Protein AF-A0A8R7Q435-F1 (afdb_monomer_lite)

Organism: Triticum urartu (NCBI:txid4572)

pLDDT: mean 70.73, std 25.42, range [28.52, 98.31]

Structure (mmCIF, N/CA/C/O backbone):
data_AF-A0A8R7Q435-F1
#
_entry.id   AF-A0A8R7Q435-F1
#
loop_
_atom_site.group_PDB
_atom_site.id
_atom_site.type_symbol
_atom_site.label_atom_id
_atom_site.label_alt_id
_atom_site.label_comp_id
_atom_site.label_asym_id
_atom_site.label_entity_id
_atom_site.label_seq_id
_atom_site.pdbx_PDB_ins_code
_atom_site.Cartn_x
_atom_site.Cartn_y
_atom_site.Cartn_z
_atom_site.occupancy
_atom_site.B_iso_or_equiv
_atom_site.auth_seq_id
_atom_site.auth_comp_id
_atom_site.auth_asym_id
_atom_site.auth_atom_id
_atom_site.pdbx_PDB_model_num
ATOM 1 N N . MET A 1 1 ? -58.807 -1.060 12.746 1.00 56.66 1 MET A N 1
ATOM 2 C CA . MET A 1 1 ? -58.253 -1.557 14.024 1.00 56.66 1 MET A CA 1
ATOM 3 C C . MET A 1 1 ? -57.348 -0.484 14.617 1.00 56.66 1 MET A C 1
ATOM 5 O O . MET A 1 1 ? -56.641 0.150 13.841 1.00 56.66 1 MET A O 1
ATOM 9 N N . PRO A 1 2 ? -57.431 -0.187 15.926 1.00 49.34 2 PRO A N 1
ATOM 10 C CA . PRO A 1 2 ? -56.731 0.949 16.521 1.00 49.34 2 PRO A CA 1
ATOM 11 C C . PRO A 1 2 ? -55.250 0.633 16.796 1.00 49.34 2 PRO A C 1
ATOM 13 O O . PRO A 1 2 ? -54.915 -0.413 17.334 1.00 49.34 2 PRO A O 1
ATOM 16 N N . MET A 1 3 ? -54.383 1.591 16.462 1.00 48.12 3 MET A N 1
ATOM 17 C CA . MET A 1 3 ? -52.907 1.570 16.412 1.00 48.12 3 MET A CA 1
ATOM 18 C C . MET A 1 3 ? -52.179 1.371 17.767 1.00 48.12 3 MET A C 1
ATOM 20 O O . MET A 1 3 ? -50.999 1.679 17.891 1.00 48.12 3 MET A O 1
ATOM 24 N N . LYS A 1 4 ? -52.880 0.901 18.806 1.00 51.97 4 LYS A N 1
ATOM 25 C CA . LYS A 1 4 ? -52.442 0.939 20.214 1.00 51.97 4 LYS A CA 1
ATOM 26 C C . LYS A 1 4 ? -51.902 -0.384 20.771 1.00 51.97 4 LYS A C 1
ATOM 28 O O . LYS A 1 4 ? -51.477 -0.417 21.918 1.00 51.97 4 LYS A O 1
ATOM 33 N N . GLU A 1 5 ? -51.863 -1.449 19.971 1.00 52.84 5 GLU A N 1
ATOM 34 C CA . GLU A 1 5 ? -51.425 -2.782 20.429 1.00 52.84 5 GLU A CA 1
ATOM 35 C C . GLU A 1 5 ? -50.012 -3.195 19.984 1.00 52.84 5 GLU A C 1
ATOM 37 O O . GLU A 1 5 ? -49.524 -4.239 20.402 1.00 52.84 5 GLU A O 1
ATOM 42 N N . LEU A 1 6 ? -49.289 -2.370 19.217 1.00 53.94 6 LEU A N 1
ATOM 43 C CA . LEU A 1 6 ? -47.947 -2.739 18.733 1.00 53.94 6 LEU A CA 1
ATOM 44 C C . LEU A 1 6 ? -46.795 -2.463 19.725 1.00 53.94 6 LEU A C 1
ATOM 46 O O . LEU A 1 6 ? -45.647 -2.777 19.431 1.00 53.94 6 LEU A O 1
ATOM 50 N N . ILE A 1 7 ? -47.074 -1.887 20.902 1.00 55.16 7 ILE A N 1
ATOM 51 C CA . ILE A 1 7 ? -46.046 -1.456 21.879 1.00 55.16 7 ILE A CA 1
ATOM 52 C C . ILE A 1 7 ? -45.792 -2.526 22.972 1.00 55.16 7 ILE A C 1
ATOM 54 O O . ILE A 1 7 ? -44.951 -2.356 23.852 1.00 55.16 7 ILE A O 1
ATOM 58 N N . ALA A 1 8 ? -46.470 -3.677 22.914 1.00 54.88 8 ALA A N 1
ATOM 59 C CA . ALA A 1 8 ? -46.488 -4.661 24.002 1.00 54.88 8 ALA A CA 1
ATOM 60 C C . ALA A 1 8 ? -45.465 -5.817 23.906 1.00 54.88 8 ALA A C 1
ATOM 62 O O . ALA A 1 8 ? -45.558 -6.754 24.694 1.00 54.88 8 ALA A O 1
ATOM 63 N N . VAL A 1 9 ? -44.483 -5.796 22.990 1.00 52.38 9 VAL A N 1
ATOM 64 C CA . VAL A 1 9 ? -43.533 -6.925 22.837 1.00 52.38 9 VAL A CA 1
ATOM 65 C C . VAL A 1 9 ? -42.095 -6.463 22.566 1.00 52.38 9 VAL A C 1
ATOM 67 O O . VAL A 1 9 ? -41.560 -6.690 21.491 1.00 52.38 9 VAL A O 1
ATOM 70 N N . ALA A 1 10 ? -41.448 -5.814 23.541 1.00 53.41 10 ALA A N 1
ATOM 71 C CA . ALA A 1 10 ? -39.976 -5.738 23.619 1.00 53.41 10 ALA A CA 1
ATOM 72 C C . ALA A 1 10 ? -39.500 -5.211 24.988 1.00 53.41 10 ALA A C 1
ATOM 74 O O . ALA A 1 10 ? -38.776 -4.223 25.081 1.00 53.41 10 ALA A O 1
ATOM 75 N N . GLN A 1 11 ? -39.911 -5.855 26.083 1.00 56.75 11 GLN A N 1
ATOM 76 C CA . GLN A 1 11 ? -39.357 -5.592 27.416 1.00 56.75 11 GLN A CA 1
ATOM 77 C C . GLN A 1 11 ? -38.941 -6.904 28.080 1.00 56.75 11 GLN A C 1
ATOM 79 O O . GLN A 1 11 ? -39.655 -7.429 28.923 1.00 56.75 11 GLN A O 1
ATOM 84 N N . ALA A 1 12 ? -37.785 -7.449 27.698 1.00 52.66 12 ALA A N 1
ATOM 85 C CA . ALA A 1 12 ? -37.094 -8.470 28.486 1.00 52.66 12 ALA A CA 1
ATOM 86 C C . ALA A 1 12 ? -35.654 -8.652 27.992 1.00 52.66 12 ALA A C 1
ATOM 88 O O . ALA A 1 12 ? -35.395 -9.473 27.118 1.00 52.66 12 ALA A O 1
ATOM 89 N N . ARG A 1 13 ? -34.724 -7.872 28.556 1.00 53.25 13 ARG A N 1
ATOM 90 C CA . ARG A 1 13 ? -33.355 -8.289 28.933 1.00 53.25 13 ARG A CA 1
ATOM 91 C C . ARG A 1 13 ? -32.604 -7.094 29.524 1.00 53.25 13 ARG A C 1
ATOM 93 O O . ARG A 1 13 ? -31.651 -6.568 28.963 1.00 53.25 13 ARG A O 1
ATOM 100 N N . ARG A 1 14 ? -33.056 -6.667 30.706 1.00 50.22 14 ARG A N 1
ATOM 101 C CA . ARG A 1 14 ? -32.177 -6.002 31.669 1.00 50.22 14 ARG A CA 1
ATOM 102 C C . ARG A 1 14 ? -31.380 -7.096 32.371 1.00 50.22 14 ARG A C 1
ATOM 104 O O . ARG A 1 14 ? -31.927 -7.778 33.229 1.00 50.22 14 ARG A O 1
ATOM 111 N N . PHE A 1 15 ? -30.113 -7.255 32.006 1.00 48.03 15 PHE A N 1
ATOM 112 C CA . PHE A 1 15 ? -29.129 -7.852 32.901 1.00 48.03 15 PHE A CA 1
ATOM 113 C C . PHE A 1 15 ? -28.234 -6.738 33.432 1.00 48.03 15 PHE A C 1
ATOM 115 O O . PHE A 1 15 ? -27.615 -5.983 32.685 1.00 48.03 15 PHE A O 1
ATOM 122 N N . SER A 1 16 ? -28.261 -6.612 34.751 1.00 39.09 16 SER A N 1
ATOM 123 C CA . SER A 1 16 ? -27.481 -5.683 35.550 1.00 39.09 16 SER A CA 1
ATOM 124 C C . SER A 1 16 ? -26.009 -6.111 35.649 1.00 39.09 16 SER A C 1
ATOM 126 O O . SER A 1 16 ? -25.725 -7.282 35.864 1.00 39.09 16 SER A O 1
ATOM 128 N N . ARG A 1 17 ? -25.126 -5.107 35.524 1.00 44.88 17 ARG A N 1
ATOM 129 C CA . ARG A 1 17 ? -23.803 -4.852 36.155 1.00 44.88 17 ARG A CA 1
ATOM 130 C C . ARG A 1 17 ? -22.924 -6.020 36.649 1.00 44.88 17 ARG A C 1
ATOM 132 O O . ARG A 1 17 ? -23.300 -6.718 37.580 1.00 44.88 17 ARG A O 1
ATOM 139 N N . SER A 1 18 ? -21.651 -5.988 36.223 1.00 41.84 18 SER A N 1
ATOM 140 C CA . SER A 1 18 ? -20.442 -5.980 37.090 1.00 41.84 18 SER A CA 1
ATOM 141 C C . SER A 1 18 ? -19.219 -5.570 36.236 1.00 41.84 18 SER A C 1
ATOM 143 O O . SER A 1 18 ? -18.939 -6.226 35.241 1.00 41.84 18 SER A O 1
ATOM 145 N N . THR A 1 19 ? -18.708 -4.331 36.288 1.00 49.44 19 THR A N 1
ATOM 146 C CA . THR A 1 19 ? -17.571 -3.803 37.087 1.00 49.44 19 THR A CA 1
ATOM 147 C C . THR A 1 19 ? -16.331 -4.699 37.201 1.00 49.44 19 THR A C 1
ATOM 149 O O . THR A 1 19 ? -16.287 -5.592 38.039 1.00 49.44 19 THR A O 1
ATOM 152 N N . SER A 1 20 ? -15.275 -4.355 36.459 1.00 44.72 20 SER A N 1
ATOM 153 C CA . SER A 1 20 ? -13.894 -4.440 36.946 1.00 44.72 20 SER A CA 1
ATOM 154 C C . SER A 1 20 ? -13.048 -3.408 36.199 1.00 44.72 20 SER A C 1
ATOM 156 O O . SER A 1 20 ? -12.813 -3.523 34.999 1.00 44.72 20 SER A O 1
ATOM 158 N N . PHE A 1 21 ? -12.689 -2.343 36.910 1.00 42.69 21 PHE A N 1
ATOM 159 C CA . PHE A 1 21 ? -11.716 -1.340 36.498 1.00 42.69 21 PHE A CA 1
ATOM 160 C C . PHE A 1 21 ? -10.428 -1.704 37.241 1.00 42.69 21 PHE A C 1
ATOM 162 O O . PHE A 1 21 ? -10.459 -1.843 38.463 1.00 42.69 21 PHE A O 1
ATOM 169 N N . SER A 1 22 ? -9.330 -1.942 36.525 1.00 46.44 22 SER A N 1
ATOM 170 C CA . SER A 1 22 ? -8.036 -2.197 37.161 1.00 46.44 22 SER A CA 1
ATOM 171 C C . SER A 1 22 ? -7.324 -0.869 37.375 1.00 46.44 22 SER A C 1
ATOM 173 O O . SER A 1 22 ? -6.712 -0.327 36.456 1.00 46.44 22 SER A O 1
ATOM 175 N N . ASP A 1 23 ? -7.404 -0.375 38.604 1.00 39.44 23 ASP A N 1
ATOM 176 C CA . ASP A 1 23 ? -6.602 0.723 39.125 1.00 39.44 23 ASP A CA 1
ATOM 177 C C . ASP A 1 23 ? -5.172 0.244 39.422 1.00 39.44 23 ASP A C 1
ATOM 179 O O . ASP A 1 23 ? -4.927 -0.460 40.402 1.00 39.44 23 ASP A O 1
ATOM 183 N N . TYR A 1 24 ? -4.196 0.655 38.613 1.00 51.19 24 TYR A N 1
ATOM 184 C CA . TYR A 1 24 ? -2.783 0.612 39.004 1.00 51.19 24 TYR A CA 1
ATOM 185 C C . TYR A 1 24 ? -2.403 1.966 39.614 1.00 51.19 24 TYR A C 1
ATOM 187 O O . TYR A 1 24 ? -1.929 2.876 38.934 1.00 51.19 24 TYR A O 1
ATOM 195 N N . PHE A 1 25 ? -2.612 2.095 40.926 1.00 40.34 25 PHE A N 1
ATOM 196 C CA . PHE A 1 25 ? -2.001 3.143 41.739 1.00 40.34 25 PHE A CA 1
ATOM 197 C C . PHE A 1 25 ? -0.598 2.701 42.168 1.00 40.34 25 PHE A C 1
ATOM 199 O O . PHE A 1 25 ? -0.430 2.044 43.192 1.00 40.34 25 PHE A O 1
ATOM 206 N N . LEU A 1 26 ? 0.427 3.116 41.424 1.00 52.59 26 LEU A N 1
ATOM 207 C CA . LEU A 1 26 ? 1.778 3.241 41.971 1.00 52.59 26 LEU A CA 1
ATOM 208 C C . LEU A 1 26 ? 1.989 4.699 42.381 1.00 52.59 26 LEU A C 1
ATOM 210 O O . LEU A 1 26 ? 2.417 5.562 41.621 1.00 52.59 26 LEU A O 1
ATOM 214 N N . ASN A 1 27 ? 1.602 4.949 43.628 1.00 36.19 27 ASN A N 1
ATOM 215 C CA . ASN A 1 27 ? 1.983 6.105 44.416 1.00 36.19 27 ASN A CA 1
ATOM 216 C C . ASN A 1 27 ? 3.503 6.076 44.643 1.00 36.19 27 ASN A C 1
ATOM 218 O O . ASN A 1 27 ? 4.017 5.192 45.323 1.00 36.19 27 ASN A O 1
ATOM 222 N N . GLY A 1 28 ? 4.201 7.068 44.100 1.00 41.62 28 GLY A N 1
ATOM 223 C CA . GLY A 1 28 ? 5.614 7.330 44.347 1.00 41.62 28 GLY A CA 1
ATOM 224 C C . GLY A 1 28 ? 5.883 8.824 44.222 1.00 41.62 28 GLY A C 1
ATOM 225 O O . GLY A 1 28 ? 6.437 9.284 43.232 1.00 41.62 28 GLY A O 1
ATOM 226 N N . LYS A 1 29 ? 5.418 9.596 45.209 1.00 44.91 29 LYS A N 1
ATOM 227 C CA . LYS A 1 29 ? 5.754 11.014 45.385 1.00 44.91 29 LYS A CA 1
ATOM 228 C C . LYS A 1 29 ? 7.267 11.159 45.541 1.00 44.91 29 LYS A C 1
ATOM 230 O O . LYS A 1 29 ? 7.770 10.684 46.544 1.00 44.91 29 LYS A O 1
ATOM 235 N N . TYR A 1 30 ? 7.937 11.909 44.671 1.00 39.88 30 TYR A N 1
ATOM 236 C CA . TYR A 1 30 ? 8.976 12.850 45.100 1.00 39.88 30 TYR A CA 1
ATOM 237 C C . TYR A 1 30 ? 8.933 14.099 44.214 1.00 39.88 30 TYR A C 1
ATOM 239 O O . TYR A 1 30 ? 8.745 14.045 43.002 1.00 39.88 30 TYR A O 1
ATOM 247 N N . ILE A 1 31 ? 8.984 15.229 44.906 1.00 38.97 31 ILE A N 1
ATOM 248 C CA . ILE A 1 31 ? 8.719 16.597 44.470 1.00 38.97 31 ILE A CA 1
ATOM 249 C C . ILE A 1 31 ? 10.031 17.257 44.000 1.00 38.97 31 ILE A C 1
ATOM 251 O O . ILE A 1 31 ? 11.104 16.888 44.467 1.00 38.97 31 ILE A O 1
ATOM 255 N N . SER A 1 32 ? 9.880 18.274 43.138 1.00 34.09 32 SER A N 1
ATOM 256 C CA . SER A 1 32 ? 10.756 19.447 42.913 1.00 34.09 32 SER A CA 1
ATOM 257 C C . SER A 1 32 ? 11.598 19.511 41.629 1.00 34.09 32 SER A C 1
ATOM 259 O O . SER A 1 32 ? 12.678 18.945 41.519 1.00 34.09 32 SER A O 1
ATOM 261 N N . LYS A 1 33 ? 11.133 20.372 40.709 1.00 38.03 33 LYS A N 1
ATOM 262 C CA . LYS A 1 33 ? 11.952 21.334 39.931 1.00 38.03 33 LYS A CA 1
ATOM 263 C C . LYS A 1 33 ? 12.608 22.334 40.918 1.00 38.03 33 LYS A C 1
ATOM 265 O O . LYS A 1 33 ? 11.966 22.585 41.939 1.00 38.03 33 LYS A O 1
ATOM 270 N N . PRO A 1 34 ? 13.791 22.946 40.658 1.00 41.75 34 PRO A N 1
ATOM 271 C CA . PRO A 1 34 ? 13.943 23.917 39.561 1.00 41.75 34 PRO A CA 1
ATOM 272 C C . PRO A 1 34 ? 15.335 24.041 38.891 1.00 41.75 34 PRO A C 1
ATOM 274 O O . PRO A 1 34 ? 16.355 23.584 39.389 1.00 41.75 34 PRO A O 1
ATOM 277 N N . LEU A 1 35 ? 15.300 24.691 37.718 1.00 41.81 35 LEU A N 1
ATOM 278 C CA . LEU A 1 35 ? 16.254 25.658 37.146 1.00 41.81 35 LEU A CA 1
ATOM 279 C C . LEU A 1 35 ? 17.516 25.970 37.985 1.00 41.81 35 LEU A C 1
ATOM 281 O O . LEU A 1 35 ? 17.370 26.395 39.124 1.00 41.81 35 LEU A O 1
ATOM 285 N N . VAL A 1 36 ? 18.711 25.897 37.377 1.00 30.16 36 VAL A N 1
ATOM 286 C CA . VAL A 1 36 ? 19.760 26.946 37.381 1.00 30.16 36 VAL A CA 1
ATOM 287 C C . VAL A 1 36 ? 21.007 26.474 36.610 1.00 30.16 36 VAL A C 1
ATOM 289 O O . VAL A 1 36 ? 21.331 25.297 36.505 1.00 30.16 36 VAL A O 1
ATOM 292 N N . SER A 1 37 ? 21.620 27.476 36.003 1.00 35.88 37 SER A N 1
ATOM 293 C CA . SER A 1 37 ? 22.695 27.597 35.028 1.00 35.88 37 SER A CA 1
ATOM 294 C C . SER A 1 37 ? 24.141 27.444 35.544 1.00 35.88 37 SER A C 1
ATOM 296 O O . SER A 1 37 ? 24.435 27.863 36.659 1.00 35.88 37 SER A O 1
ATOM 298 N N . THR A 1 38 ? 25.043 27.073 34.606 1.00 35.88 38 THR A N 1
ATOM 299 C CA . THR A 1 38 ? 26.504 27.403 34.481 1.00 35.88 38 THR A CA 1
ATOM 300 C C . THR A 1 38 ? 27.491 26.829 35.531 1.00 35.88 38 THR A C 1
ATOM 302 O O . THR A 1 38 ? 27.021 26.475 36.605 1.00 35.88 38 THR A O 1
ATOM 305 N N . PRO A 1 39 ? 28.839 26.746 35.303 1.00 41.69 39 PRO A N 1
ATOM 306 C CA . PRO A 1 39 ? 29.666 27.321 34.219 1.00 41.69 39 PRO A CA 1
ATOM 307 C C . PRO A 1 39 ? 30.787 26.437 33.583 1.00 41.69 39 PRO A C 1
ATOM 309 O O . PRO A 1 39 ? 31.219 25.413 34.099 1.00 41.69 39 PRO A O 1
ATOM 312 N N . LEU A 1 40 ? 31.267 26.956 32.445 1.00 36.16 40 LEU A N 1
ATOM 313 C CA . LEU A 1 40 ? 32.611 26.968 31.831 1.00 36.16 40 LEU A CA 1
ATOM 314 C C . LEU A 1 40 ? 33.852 26.605 32.694 1.00 36.16 40 LEU A C 1
ATOM 316 O O . LEU A 1 40 ? 34.037 27.178 33.764 1.00 36.16 40 LEU A O 1
ATOM 320 N N . LYS A 1 41 ? 34.767 25.799 32.115 1.00 39.81 41 LYS A N 1
ATOM 321 C CA . LYS A 1 41 ? 36.252 25.958 32.092 1.00 39.81 41 LYS A CA 1
ATOM 322 C C . LYS A 1 41 ? 36.856 24.945 31.095 1.00 39.81 41 LYS A C 1
ATOM 324 O O . LYS A 1 41 ? 36.638 23.752 31.245 1.00 39.81 41 LYS A O 1
ATOM 329 N N . GLU A 1 42 ? 37.346 25.354 29.922 1.00 28.52 42 GLU A N 1
ATOM 330 C CA . GLU A 1 42 ? 38.695 25.885 29.613 1.00 28.52 42 GLU A CA 1
ATOM 331 C C . GLU A 1 42 ? 39.860 24.920 29.898 1.00 28.52 42 GLU A C 1
ATOM 333 O O . GLU A 1 42 ? 40.130 24.606 31.054 1.00 28.52 42 GLU A O 1
ATOM 338 N N . GLY A 1 43 ? 40.621 24.573 28.846 1.00 30.95 43 GLY A N 1
ATOM 339 C CA . GLY A 1 43 ? 42.059 24.311 28.979 1.00 30.95 43 GLY A CA 1
ATOM 340 C C . GLY A 1 43 ? 42.678 23.202 28.119 1.00 30.95 43 GLY A C 1
ATOM 341 O O . GLY A 1 43 ? 42.735 22.062 28.551 1.00 30.95 43 GLY A O 1
ATOM 342 N N . GLN A 1 44 ? 43.293 23.617 27.003 1.00 33.03 44 GLN A N 1
ATOM 343 C CA . GLN A 1 44 ? 44.571 23.126 26.438 1.00 33.03 44 GLN A CA 1
ATOM 344 C C . GLN A 1 44 ? 44.662 21.861 25.558 1.00 33.03 44 GLN A C 1
ATOM 346 O O . GLN A 1 44 ? 44.405 20.743 25.980 1.00 33.03 44 GLN A O 1
ATOM 351 N N . GLY A 1 45 ? 45.271 22.079 24.379 1.00 33.47 45 GLY A N 1
ATOM 352 C CA . GLY A 1 45 ? 46.094 21.100 23.654 1.00 33.47 45 GLY A CA 1
ATOM 353 C C . GLY A 1 45 ? 45.590 20.791 22.241 1.00 33.47 45 GLY A C 1
ATOM 354 O O . GLY A 1 45 ? 44.858 19.838 22.059 1.00 33.47 45 GLY A O 1
ATOM 355 N N . GLN A 1 46 ? 45.828 21.664 21.258 1.00 38.69 46 GLN A N 1
ATOM 356 C CA . GLN A 1 46 ? 46.914 21.523 20.265 1.00 38.69 46 GLN A CA 1
ATOM 357 C C . GLN A 1 46 ? 46.587 20.592 19.068 1.00 38.69 46 GLN A C 1
ATOM 359 O O . GLN A 1 46 ? 46.409 19.393 19.223 1.00 38.69 46 GLN A O 1
ATOM 364 N N . LEU A 1 47 ? 46.658 21.212 17.877 1.00 34.94 47 LEU A N 1
ATOM 365 C CA . LEU A 1 47 ? 47.094 20.671 16.575 1.00 34.94 47 LEU A CA 1
ATOM 366 C C . LEU A 1 47 ? 46.093 19.863 15.715 1.00 34.94 47 LEU A C 1
ATOM 368 O O . LEU A 1 47 ? 45.958 18.652 15.823 1.00 34.94 47 LEU A O 1
ATOM 372 N N . SER A 1 48 ? 45.508 20.555 14.727 1.00 41.53 48 SER A N 1
ATOM 373 C CA . SER A 1 48 ? 45.236 20.026 13.368 1.00 41.53 48 SER A CA 1
ATOM 374 C C . SER A 1 48 ? 46.546 19.509 12.717 1.00 41.53 48 SER A C 1
ATOM 376 O O . SER A 1 48 ? 47.599 19.959 13.178 1.00 41.53 48 SER A O 1
ATOM 378 N N . PRO A 1 49 ? 46.567 18.704 11.616 1.00 51.06 49 PRO A N 1
ATOM 379 C CA . PRO A 1 49 ? 45.557 18.647 10.538 1.00 51.06 49 PRO A CA 1
ATOM 380 C C . PRO A 1 49 ? 45.355 17.273 9.838 1.00 51.06 49 PRO A C 1
ATOM 382 O O . PRO A 1 49 ? 46.120 16.338 10.029 1.00 51.06 49 PRO A O 1
ATOM 385 N N . SER A 1 50 ? 44.362 17.168 8.944 1.00 38.28 50 SER A N 1
ATOM 386 C CA . SER A 1 50 ? 44.586 16.856 7.513 1.00 38.28 50 SER A CA 1
ATOM 387 C C . SER A 1 50 ? 43.252 16.604 6.797 1.00 38.28 50 SER A C 1
ATOM 389 O O . SER A 1 50 ? 42.624 15.560 6.958 1.00 38.28 50 SER A O 1
ATOM 391 N N . ASN A 1 51 ? 42.832 17.575 5.985 1.00 47.56 51 ASN A N 1
ATOM 392 C CA . ASN A 1 51 ? 41.832 17.375 4.942 1.00 47.56 51 ASN A CA 1
ATOM 393 C C . ASN A 1 51 ? 42.578 16.886 3.697 1.00 47.56 51 ASN A C 1
ATOM 395 O O . ASN A 1 51 ? 43.253 17.688 3.050 1.00 47.56 51 ASN A O 1
ATOM 399 N N . GLN A 1 52 ? 42.461 15.605 3.348 1.00 45.19 52 GLN A N 1
ATOM 400 C CA . GLN A 1 52 ? 42.926 15.121 2.050 1.00 45.19 52 GLN A CA 1
ATOM 401 C C . GLN A 1 52 ? 41.756 15.159 1.065 1.00 45.19 52 GLN A C 1
ATOM 403 O O . GLN A 1 52 ? 40.857 14.323 1.077 1.00 45.19 52 GLN A O 1
ATOM 408 N N . ILE A 1 53 ? 41.747 16.219 0.259 1.00 48.44 53 ILE A N 1
ATOM 409 C CA . ILE A 1 53 ? 40.941 16.333 -0.952 1.00 48.44 53 ILE A CA 1
ATOM 410 C C . ILE A 1 53 ? 41.720 15.591 -2.037 1.00 48.44 53 ILE A C 1
ATOM 412 O O . ILE A 1 53 ? 42.680 16.135 -2.584 1.00 48.44 53 ILE A O 1
ATOM 416 N N . ASP A 1 54 ? 41.318 14.364 -2.356 1.00 42.44 54 ASP A N 1
ATOM 417 C CA . ASP A 1 54 ? 41.860 13.659 -3.516 1.00 42.44 54 ASP A CA 1
ATOM 418 C C . ASP A 1 54 ? 41.214 14.204 -4.793 1.00 42.44 54 ASP A C 1
ATOM 420 O O . ASP A 1 54 ? 40.133 13.814 -5.234 1.00 42.44 54 ASP A O 1
ATOM 424 N N . ARG A 1 55 ? 41.911 15.176 -5.383 1.00 44.69 55 ARG A N 1
ATOM 425 C CA . ARG A 1 55 ? 41.680 15.676 -6.734 1.00 44.69 55 ARG A CA 1
ATOM 426 C C . ARG A 1 55 ? 42.393 14.753 -7.721 1.00 44.69 55 ARG A C 1
ATOM 428 O O . ARG A 1 55 ? 43.535 15.005 -8.092 1.00 44.69 55 ARG A O 1
ATOM 435 N N . SER A 1 56 ? 41.718 13.709 -8.188 1.00 45.38 56 SER A N 1
ATOM 436 C CA . SER A 1 56 ? 42.205 12.912 -9.319 1.00 45.38 56 SER A CA 1
ATOM 437 C C . SER A 1 56 ? 41.735 13.530 -10.637 1.00 45.38 56 SER A C 1
ATOM 439 O O . SER A 1 56 ? 40.669 13.213 -11.154 1.00 45.38 56 SER A O 1
ATOM 441 N N . THR A 1 57 ? 42.540 14.432 -11.196 1.00 44.16 57 THR A N 1
ATOM 442 C CA . THR A 1 57 ? 42.506 14.741 -12.630 1.00 44.16 57 THR A CA 1
ATOM 443 C C . THR A 1 57 ? 43.256 13.638 -13.372 1.00 44.16 57 THR A C 1
ATOM 445 O O . THR A 1 57 ? 44.477 13.558 -13.266 1.00 44.16 57 THR A O 1
ATOM 448 N N . SER A 1 58 ? 42.543 12.795 -14.120 1.00 46.78 58 SER A N 1
ATOM 449 C CA . SER A 1 58 ? 43.142 11.919 -15.131 1.00 46.78 58 SER A CA 1
ATOM 450 C C . SER A 1 58 ? 42.472 12.198 -16.470 1.00 46.78 58 SER A C 1
ATOM 452 O O . SER A 1 58 ? 41.335 11.812 -16.728 1.00 46.78 58 SER A O 1
ATOM 454 N N . THR A 1 59 ? 43.194 12.963 -17.277 1.00 47.97 59 THR A N 1
ATOM 455 C CA . THR A 1 59 ? 42.939 13.252 -18.682 1.00 47.97 59 THR A CA 1
ATOM 456 C C . THR A 1 59 ? 43.325 12.017 -19.485 1.00 47.97 59 THR A C 1
ATOM 458 O O . THR A 1 59 ? 44.511 11.739 -19.604 1.00 47.97 59 THR A O 1
ATOM 461 N N . ASN A 1 60 ? 42.354 11.294 -20.039 1.00 57.00 60 ASN A N 1
ATOM 462 C CA . ASN A 1 60 ? 42.602 10.305 -21.086 1.00 57.00 60 ASN A CA 1
ATOM 463 C C . ASN A 1 60 ? 41.559 10.516 -22.189 1.00 57.00 60 ASN A C 1
ATOM 465 O O . ASN A 1 60 ? 40.444 10.001 -22.113 1.00 57.00 60 ASN A O 1
ATOM 469 N N . ASP A 1 61 ? 41.935 11.300 -23.199 1.00 49.81 61 ASP A N 1
ATOM 470 C CA . ASP A 1 61 ? 41.301 11.267 -24.514 1.00 49.81 61 ASP A CA 1
ATOM 471 C C . ASP A 1 61 ? 41.575 9.892 -25.135 1.00 49.81 61 ASP A C 1
ATOM 473 O O . ASP A 1 61 ? 42.721 9.538 -25.412 1.00 49.81 61 ASP A O 1
ATOM 477 N N . SER A 1 62 ? 40.527 9.102 -25.352 1.00 50.06 62 SER A N 1
ATOM 478 C CA . SER A 1 62 ? 40.598 7.919 -26.207 1.00 50.06 62 SER A CA 1
ATOM 479 C C . SER A 1 62 ? 39.279 7.754 -26.948 1.00 50.06 62 SER A C 1
ATOM 481 O O . SER A 1 62 ? 38.244 7.362 -26.407 1.00 50.06 62 SER A O 1
ATOM 483 N N . VAL A 1 63 ? 39.337 8.139 -28.216 1.00 49.66 63 VAL A N 1
ATOM 484 C CA . VAL A 1 63 ? 38.290 8.009 -29.220 1.00 49.66 63 VAL A CA 1
ATOM 485 C C . VAL A 1 63 ? 38.105 6.541 -29.614 1.00 49.66 63 VAL A C 1
ATOM 487 O O . VAL A 1 63 ? 39.054 5.851 -29.961 1.00 49.66 63 VAL A O 1
ATOM 490 N N . HIS A 1 64 ? 36.836 6.128 -29.638 1.00 51.50 64 HIS A N 1
ATOM 491 C CA . HIS A 1 64 ? 36.268 4.996 -30.379 1.00 51.50 64 HIS A CA 1
ATOM 492 C C . HIS A 1 64 ? 36.854 3.590 -30.159 1.00 51.50 64 HIS A C 1
ATOM 494 O O . HIS A 1 64 ? 37.768 3.142 -30.841 1.00 51.50 64 HIS A O 1
ATOM 500 N N . SER A 1 65 ? 36.099 2.777 -29.419 1.00 37.12 65 SER A N 1
ATOM 501 C CA . SER A 1 65 ? 35.681 1.471 -29.941 1.00 37.12 65 SER A CA 1
ATOM 502 C C . SER A 1 65 ? 34.346 1.046 -29.324 1.00 37.12 65 SER A C 1
ATOM 504 O O . SER A 1 65 ? 34.161 1.030 -28.109 1.00 37.12 65 SER A O 1
ATOM 506 N N . ARG A 1 66 ? 33.375 0.724 -30.187 1.00 51.88 66 ARG A N 1
ATOM 507 C CA . ARG A 1 66 ? 32.186 -0.051 -29.818 1.00 51.88 66 ARG A CA 1
ATOM 508 C C . ARG A 1 66 ? 32.661 -1.432 -29.368 1.00 51.88 66 ARG A C 1
ATOM 510 O O . ARG A 1 66 ? 32.804 -2.316 -30.204 1.00 51.88 66 ARG A O 1
ATOM 517 N N . SER A 1 67 ? 32.864 -1.628 -28.072 1.00 47.22 67 SER A N 1
ATOM 518 C CA . SER A 1 67 ? 32.940 -2.970 -27.498 1.00 47.22 67 SER A CA 1
ATOM 519 C C . SER A 1 67 ? 31.614 -3.290 -26.832 1.00 47.22 67 SER A C 1
ATOM 521 O O . SER A 1 67 ? 31.343 -2.916 -25.694 1.00 47.22 67 SER A O 1
ATOM 523 N N . ARG A 1 68 ? 30.771 -3.995 -27.587 1.00 53.97 68 ARG A N 1
ATOM 524 C CA . ARG A 1 68 ? 29.732 -4.862 -27.038 1.00 53.97 68 ARG A CA 1
ATOM 525 C C . ARG A 1 68 ? 30.459 -5.976 -26.279 1.00 53.97 68 ARG A C 1
ATOM 527 O O . ARG A 1 68 ? 30.857 -6.968 -26.875 1.00 53.97 68 ARG A O 1
ATOM 534 N N . SER A 1 69 ? 30.721 -5.748 -24.995 1.00 46.16 69 SER A N 1
ATOM 535 C CA . SER A 1 69 ? 31.296 -6.754 -24.106 1.00 46.16 69 SER A CA 1
ATOM 536 C C . SER A 1 69 ? 30.157 -7.620 -23.578 1.00 46.16 69 SER A C 1
ATOM 538 O O . SER A 1 69 ? 29.535 -7.299 -22.569 1.00 46.16 69 SER A O 1
ATOM 540 N N . ASP A 1 70 ? 29.844 -8.698 -24.294 1.00 52.41 70 ASP A N 1
ATOM 541 C CA . ASP A 1 70 ? 29.008 -9.784 -23.782 1.00 52.41 70 ASP A CA 1
ATOM 542 C C . ASP A 1 70 ? 29.829 -10.563 -22.727 1.00 52.41 70 ASP A C 1
ATOM 544 O O . ASP A 1 70 ? 30.439 -11.588 -23.019 1.00 52.41 70 ASP A O 1
ATOM 548 N N . ASN A 1 71 ? 29.890 -10.038 -21.493 1.00 54.19 71 ASN A N 1
ATOM 549 C CA . ASN A 1 71 ? 30.480 -10.707 -20.326 1.00 54.19 71 ASN A CA 1
ATOM 550 C C . ASN A 1 71 ? 29.391 -11.491 -19.563 1.00 54.19 71 ASN A C 1
ATOM 552 O O . ASN A 1 71 ? 28.479 -10.869 -19.011 1.00 54.19 71 ASN A O 1
ATOM 556 N N . PRO A 1 72 ? 29.481 -12.829 -19.425 1.00 53.19 72 PRO A N 1
ATOM 557 C CA . PRO A 1 72 ? 28.508 -13.617 -18.657 1.00 53.19 72 PRO A CA 1
ATOM 558 C C . PRO A 1 72 ? 28.479 -13.288 -17.153 1.00 53.19 72 PRO A C 1
ATOM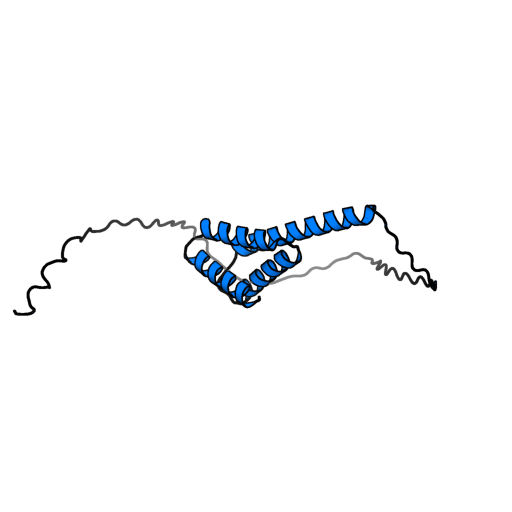 560 O O . PRO A 1 72 ? 27.456 -13.479 -16.503 1.00 53.19 72 PRO A O 1
ATOM 563 N N . GLN A 1 73 ? 29.572 -12.752 -16.601 1.00 51.91 73 GLN A N 1
ATOM 564 C CA . GLN A 1 73 ? 29.755 -12.547 -15.158 1.00 51.91 73 GLN A CA 1
ATOM 565 C C . GLN A 1 73 ? 29.047 -11.295 -14.603 1.00 51.91 73 GLN A C 1
ATOM 567 O O . GLN A 1 73 ? 28.726 -11.230 -13.417 1.00 51.91 73 GLN A O 1
ATOM 572 N N . GLU A 1 74 ? 28.751 -10.300 -15.442 1.00 52.81 74 GLU A N 1
ATOM 573 C CA . GLU A 1 74 ? 28.042 -9.089 -15.003 1.00 52.81 74 GLU A CA 1
ATOM 574 C C . GLU A 1 74 ? 26.555 -9.341 -14.727 1.00 52.81 74 GLU A C 1
ATOM 576 O O . GLU A 1 74 ? 25.929 -8.618 -13.949 1.00 52.81 74 GLU A O 1
ATOM 581 N N . ASN A 1 75 ? 25.984 -10.366 -15.360 1.00 58.84 75 ASN A N 1
ATOM 582 C CA . ASN A 1 75 ? 24.563 -10.679 -15.257 1.00 58.84 75 ASN A CA 1
ATOM 583 C C . ASN A 1 75 ? 24.209 -11.253 -13.880 1.00 58.84 75 ASN A C 1
ATOM 585 O O . ASN A 1 75 ? 23.177 -10.888 -13.316 1.00 58.84 75 ASN A O 1
ATOM 589 N N . ASP A 1 76 ? 25.086 -12.076 -13.300 1.00 63.09 76 ASP A N 1
ATOM 590 C CA . ASP A 1 76 ? 24.863 -12.662 -11.976 1.00 63.09 76 ASP A CA 1
ATOM 591 C C . ASP A 1 76 ? 24.993 -11.625 -10.856 1.00 63.09 76 ASP A C 1
ATOM 593 O O . ASP A 1 76 ? 24.156 -11.586 -9.954 1.00 63.09 76 ASP A O 1
ATOM 597 N N . VAL A 1 77 ? 25.962 -10.706 -10.947 1.00 71.44 77 VAL A N 1
ATOM 598 C CA . VAL A 1 77 ? 26.124 -9.623 -9.959 1.00 71.44 77 VAL A CA 1
ATOM 599 C C . VAL A 1 77 ? 24.932 -8.659 -9.999 1.00 71.44 77 VAL A C 1
ATOM 601 O O . VAL A 1 77 ? 24.384 -8.314 -8.951 1.00 71.44 77 VAL A O 1
ATOM 604 N N . LYS A 1 78 ? 24.464 -8.278 -11.197 1.00 69.56 78 LYS A N 1
ATOM 605 C CA . LYS A 1 78 ? 23.277 -7.417 -11.373 1.00 69.56 78 LYS A CA 1
ATOM 606 C C . LYS A 1 78 ? 21.998 -8.100 -10.875 1.00 69.56 78 LYS A C 1
ATOM 608 O O . LYS A 1 78 ? 21.147 -7.444 -10.276 1.00 69.56 78 LYS A O 1
ATOM 613 N N . LYS A 1 79 ? 21.861 -9.415 -11.074 1.00 72.31 79 LYS A N 1
ATOM 614 C CA . LYS A 1 79 ? 20.716 -10.199 -10.588 1.00 72.31 79 LYS A CA 1
ATOM 615 C C . LYS A 1 79 ? 20.702 -10.319 -9.061 1.00 72.31 79 LYS A C 1
ATOM 617 O O . LYS A 1 79 ? 19.651 -10.113 -8.454 1.00 72.31 79 LYS A O 1
ATOM 622 N N . VAL A 1 80 ? 21.847 -10.610 -8.438 1.00 77.00 80 VAL A N 1
ATOM 623 C CA . VAL A 1 80 ? 21.982 -10.669 -6.970 1.00 77.00 80 VAL A CA 1
ATOM 624 C C . VAL A 1 80 ? 21.716 -9.297 -6.347 1.00 77.00 80 VAL A C 1
ATOM 626 O O . VAL A 1 80 ? 20.997 -9.215 -5.351 1.00 77.00 80 VAL A O 1
ATOM 629 N N . ALA A 1 81 ? 22.215 -8.220 -6.962 1.00 72.94 81 ALA A N 1
ATOM 630 C CA . ALA A 1 81 ? 21.916 -6.854 -6.539 1.00 72.94 81 ALA A CA 1
ATOM 631 C C . ALA A 1 81 ? 20.411 -6.549 -6.617 1.00 72.94 81 ALA A C 1
ATOM 633 O O . ALA A 1 81 ? 19.794 -6.205 -5.618 1.00 72.94 81 ALA A O 1
ATOM 634 N N . ARG A 1 82 ? 19.762 -6.805 -7.758 1.00 75.62 82 ARG A N 1
ATOM 635 C CA . ARG A 1 82 ? 18.314 -6.579 -7.908 1.00 75.62 82 ARG A CA 1
ATOM 636 C C . ARG A 1 82 ? 17.477 -7.384 -6.904 1.00 75.62 82 ARG A C 1
ATOM 638 O O . ARG A 1 82 ? 16.468 -6.894 -6.403 1.00 75.62 82 ARG A O 1
ATOM 645 N N . SER A 1 83 ? 17.900 -8.611 -6.592 1.00 81.75 83 SER A N 1
ATOM 646 C CA . SER A 1 83 ? 17.246 -9.446 -5.579 1.00 81.75 83 SER A CA 1
ATOM 647 C C . SER A 1 83 ? 17.403 -8.887 -4.163 1.00 81.75 83 SER A C 1
ATOM 649 O O . SER A 1 83 ? 16.498 -9.058 -3.344 1.00 81.75 83 SER A O 1
ATOM 651 N N . ASN A 1 84 ? 18.533 -8.243 -3.851 1.00 91.50 84 ASN A N 1
ATOM 652 C CA . ASN A 1 84 ? 18.746 -7.628 -2.544 1.00 91.50 84 ASN A CA 1
ATOM 653 C C . ASN A 1 84 ? 17.871 -6.373 -2.370 1.00 91.50 84 ASN A C 1
ATOM 655 O O . ASN A 1 84 ? 17.261 -6.207 -1.313 1.00 91.50 84 ASN A O 1
ATOM 659 N N . GLU A 1 85 ? 17.717 -5.575 -3.430 1.00 93.44 85 GLU A N 1
ATOM 660 C CA . GLU A 1 85 ? 16.906 -4.358 -3.440 1.00 93.44 85 GLU A CA 1
ATOM 661 C C . GLU A 1 85 ? 15.420 -4.695 -3.318 1.00 93.44 85 GLU A C 1
ATOM 663 O O . GLU A 1 85 ? 14.715 -4.083 -2.519 1.00 93.44 85 GLU A O 1
ATOM 668 N N . ALA A 1 86 ? 14.958 -5.735 -4.022 1.00 95.44 86 ALA A N 1
ATOM 669 C CA . ALA A 1 86 ? 13.596 -6.242 -3.884 1.00 95.44 86 ALA A CA 1
ATOM 670 C C . ALA A 1 86 ? 13.293 -6.651 -2.431 1.00 95.44 86 ALA A C 1
ATOM 672 O O . ALA A 1 86 ? 12.304 -6.215 -1.844 1.00 95.44 86 ALA A O 1
ATOM 673 N N . ASN A 1 87 ? 14.183 -7.422 -1.799 1.00 96.25 87 ASN A N 1
ATOM 674 C CA . ASN A 1 87 ? 14.007 -7.819 -0.401 1.00 96.25 87 ASN A CA 1
ATOM 675 C C . ASN A 1 87 ? 14.039 -6.612 0.558 1.00 96.25 87 ASN A C 1
ATOM 677 O O . ASN A 1 87 ? 13.298 -6.578 1.541 1.00 96.25 87 ASN A O 1
ATOM 681 N N . ALA A 1 88 ? 14.878 -5.610 0.283 1.00 96.75 88 ALA A N 1
ATOM 682 C CA . ALA A 1 88 ? 14.922 -4.377 1.063 1.00 96.75 88 ALA A CA 1
ATOM 683 C C . ALA A 1 88 ? 13.612 -3.580 0.944 1.00 96.75 88 ALA A C 1
ATOM 685 O O . ALA A 1 88 ? 13.052 -3.190 1.969 1.00 96.75 88 ALA A O 1
ATOM 686 N N . ALA A 1 89 ? 13.089 -3.407 -0.274 1.00 97.19 89 ALA A N 1
ATOM 687 C CA . ALA A 1 89 ? 11.815 -2.737 -0.530 1.00 97.19 89 ALA A CA 1
ATOM 688 C C . ALA A 1 89 ? 10.655 -3.452 0.175 1.00 97.19 89 ALA A C 1
ATOM 690 O O . ALA A 1 89 ? 9.884 -2.818 0.895 1.00 97.19 89 ALA A O 1
ATOM 691 N N . ARG A 1 90 ? 10.602 -4.786 0.073 1.00 97.56 90 ARG A N 1
ATOM 692 C CA . ARG A 1 90 ? 9.616 -5.616 0.773 1.00 97.56 90 ARG A CA 1
ATOM 693 C C . ARG A 1 90 ? 9.644 -5.393 2.287 1.00 97.56 90 ARG A C 1
ATOM 695 O O . ARG A 1 90 ? 8.607 -5.160 2.907 1.00 97.56 90 ARG A O 1
ATOM 702 N N . LYS A 1 91 ? 10.834 -5.459 2.895 1.00 97.75 91 LYS A N 1
ATOM 703 C CA . LYS A 1 91 ? 11.016 -5.258 4.342 1.00 97.75 91 LYS A CA 1
ATOM 704 C C . LYS A 1 91 ? 10.625 -3.849 4.772 1.00 97.75 91 LYS A C 1
ATOM 706 O O . LYS A 1 91 ? 9.952 -3.699 5.788 1.00 97.75 91 LYS A O 1
ATOM 711 N N . ALA A 1 92 ? 11.029 -2.835 4.007 1.00 97.94 92 ALA A N 1
ATOM 712 C CA . ALA A 1 92 ? 10.681 -1.446 4.278 1.00 97.94 92 ALA A CA 1
ATOM 713 C C . ALA A 1 92 ? 9.162 -1.236 4.233 1.00 97.94 92 ALA A C 1
ATOM 715 O O . ALA A 1 92 ? 8.602 -0.621 5.139 1.00 97.94 92 ALA A O 1
ATOM 716 N N . PHE A 1 93 ? 8.492 -1.803 3.228 1.00 98.31 93 PHE A N 1
ATOM 717 C CA . PHE A 1 93 ? 7.044 -1.723 3.089 1.00 98.31 93 PHE A CA 1
ATOM 718 C C . PHE A 1 93 ? 6.310 -2.387 4.261 1.00 98.31 93 PHE A C 1
ATOM 720 O O . PHE A 1 93 ? 5.479 -1.745 4.903 1.00 98.31 93 PHE A O 1
ATOM 727 N N . GLY A 1 94 ? 6.668 -3.627 4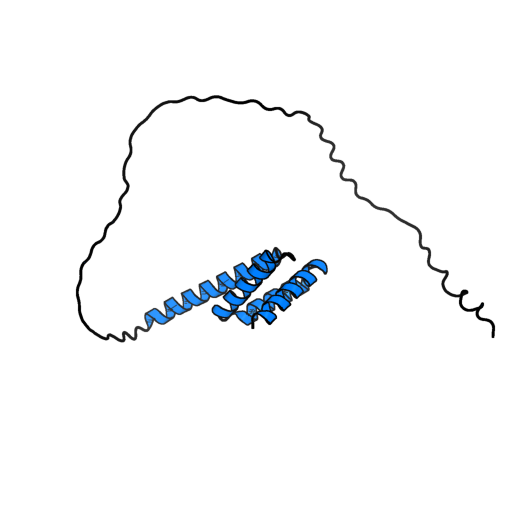.611 1.00 97.44 94 GLY A N 1
ATOM 728 C CA . GLY A 1 94 ? 6.054 -4.338 5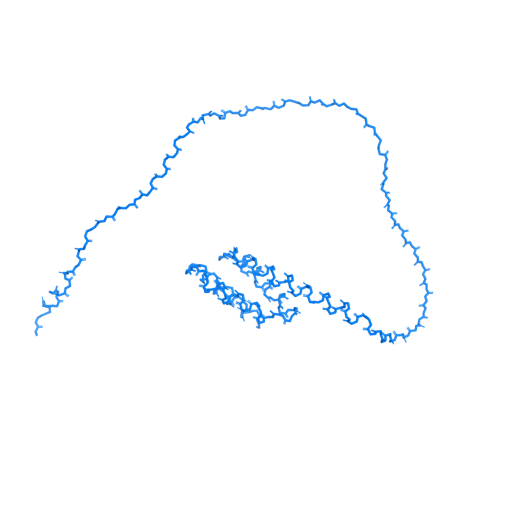.739 1.00 97.44 94 GLY A CA 1
ATOM 729 C C . GLY A 1 94 ? 6.288 -3.654 7.089 1.00 97.44 94 GLY A C 1
ATOM 730 O O . GLY A 1 94 ? 5.358 -3.508 7.882 1.00 97.44 94 GLY A O 1
ATOM 731 N N . ALA A 1 95 ? 7.505 -3.159 7.337 1.00 97.44 95 ALA A N 1
ATOM 732 C CA . ALA A 1 95 ? 7.812 -2.403 8.550 1.00 97.44 95 ALA A CA 1
ATOM 733 C C . ALA A 1 95 ? 6.987 -1.109 8.643 1.00 97.44 95 ALA A C 1
ATOM 735 O O . ALA A 1 95 ? 6.495 -0.757 9.717 1.00 97.44 95 ALA A O 1
ATOM 736 N N . PHE A 1 96 ? 6.800 -0.414 7.516 1.00 98.00 96 PHE A N 1
ATOM 737 C CA . PHE A 1 96 ? 5.999 0.804 7.471 1.00 98.00 96 PHE A CA 1
ATOM 738 C C . PHE A 1 96 ? 4.507 0.523 7.699 1.00 98.00 96 PHE A C 1
ATOM 740 O O . PHE A 1 96 ? 3.848 1.276 8.417 1.00 98.00 96 PHE A O 1
ATOM 747 N N . LEU A 1 97 ? 3.980 -0.585 7.168 1.00 97.06 97 LEU A N 1
ATOM 748 C CA . LEU A 1 97 ? 2.580 -0.984 7.354 1.00 97.06 97 LEU A CA 1
ATOM 749 C C . LEU A 1 97 ? 2.208 -1.186 8.831 1.00 97.06 97 LEU A C 1
ATOM 751 O O . LEU A 1 97 ? 1.147 -0.734 9.270 1.00 97.06 97 LEU A O 1
ATOM 755 N N . GLY A 1 98 ? 3.118 -1.756 9.627 1.00 94.31 98 GLY A N 1
ATOM 756 C CA . GLY A 1 98 ? 2.934 -1.884 11.078 1.00 94.31 98 GLY A CA 1
ATOM 757 C C . GLY A 1 98 ? 2.719 -0.534 11.780 1.00 94.31 98 GLY A C 1
ATOM 758 O O . GLY A 1 98 ? 1.946 -0.426 12.733 1.00 94.31 98 GLY A O 1
ATOM 759 N N . MET A 1 99 ? 3.306 0.543 11.255 1.00 95.50 99 MET A N 1
ATOM 760 C CA . MET A 1 99 ? 3.200 1.903 11.801 1.00 95.50 99 MET A CA 1
ATOM 761 C C . MET A 1 99 ? 2.180 2.789 11.073 1.00 95.50 99 MET A C 1
ATOM 763 O O . MET A 1 99 ? 2.008 3.946 11.452 1.00 95.50 99 MET A O 1
ATOM 767 N N . LEU A 1 100 ? 1.481 2.267 10.059 1.00 97.62 100 LEU A N 1
ATOM 768 C CA . LEU A 1 100 ? 0.562 3.044 9.226 1.00 97.62 100 LEU A CA 1
ATOM 769 C C . LEU A 1 100 ? -0.512 3.751 10.063 1.00 97.62 100 LEU A C 1
ATOM 771 O O . LEU A 1 100 ? -1.130 3.138 10.933 1.00 97.62 100 LEU A O 1
ATOM 775 N N . THR A 1 101 ? -0.762 5.023 9.776 1.00 97.00 101 THR A N 1
ATOM 776 C CA . THR A 1 101 ? -1.907 5.761 10.320 1.00 97.00 101 THR A CA 1
ATOM 777 C C . THR A 1 101 ? -2.611 6.507 9.196 1.00 97.00 101 THR A C 1
ATOM 779 O O . THR A 1 101 ? -2.041 6.724 8.125 1.00 97.00 101 THR A O 1
ATOM 782 N N . ARG A 1 102 ? -3.846 6.944 9.451 1.00 96.44 102 ARG A N 1
ATOM 783 C CA . ARG A 1 102 ? -4.688 7.686 8.499 1.00 96.44 102 ARG A CA 1
ATOM 784 C C . ARG A 1 102 ? -4.284 9.149 8.285 1.00 96.44 102 ARG A C 1
ATOM 786 O O . ARG A 1 102 ? -5.141 10.030 8.246 1.00 96.44 102 ARG A O 1
ATOM 793 N N . THR A 1 103 ? -2.991 9.433 8.177 1.00 98.00 103 THR A N 1
ATOM 794 C 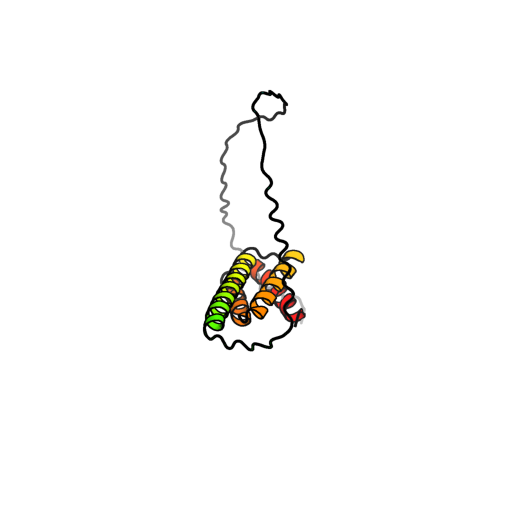CA . THR A 1 103 ? -2.501 10.755 7.768 1.00 98.00 103 THR A CA 1
ATOM 795 C C . THR A 1 103 ? -2.136 10.734 6.293 1.00 98.00 103 THR A C 1
ATOM 797 O O . THR A 1 103 ? -1.695 9.714 5.761 1.00 98.00 103 THR A O 1
ATOM 800 N N . LYS A 1 104 ? -2.314 11.867 5.612 1.00 97.44 104 LYS A N 1
ATOM 801 C CA . LYS A 1 104 ? -2.024 11.978 4.178 1.00 97.44 104 LYS A CA 1
ATOM 802 C C . LYS A 1 104 ? -0.562 11.648 3.885 1.00 97.44 104 LYS A C 1
ATOM 804 O O . LYS A 1 104 ? -0.264 10.997 2.891 1.00 97.44 104 LYS A O 1
ATOM 809 N N . GLU A 1 105 ? 0.334 12.070 4.768 1.00 98.12 105 GLU A N 1
ATOM 810 C CA . GLU A 1 105 ? 1.773 11.858 4.670 1.00 98.12 105 GLU A CA 1
ATOM 811 C C . GLU A 1 105 ? 2.119 10.372 4.803 1.00 98.12 105 GLU A C 1
ATOM 813 O O . GLU A 1 105 ? 2.912 9.861 4.012 1.00 98.12 105 GLU A O 1
ATOM 818 N N . ASN A 1 106 ? 1.489 9.659 5.746 1.00 98.00 106 ASN A N 1
ATOM 819 C CA . ASN A 1 106 ? 1.733 8.231 5.940 1.00 98.00 106 ASN A CA 1
ATOM 820 C C . ASN A 1 106 ? 1.148 7.400 4.799 1.00 98.00 106 ASN A C 1
ATOM 822 O O . ASN A 1 106 ? 1.833 6.512 4.297 1.00 98.00 106 ASN A O 1
ATOM 826 N N . ILE A 1 107 ? -0.063 7.723 4.337 1.00 98.12 107 ILE A N 1
ATOM 827 C CA . ILE A 1 107 ? -0.658 7.069 3.167 1.00 98.12 107 ILE A CA 1
ATOM 828 C C . ILE A 1 107 ? 0.215 7.307 1.931 1.00 98.12 107 ILE A C 1
ATOM 830 O O . ILE A 1 107 ? 0.629 6.346 1.298 1.00 98.12 107 ILE A O 1
ATOM 834 N N . ALA A 1 108 ? 0.605 8.552 1.639 1.00 98.00 108 ALA A N 1
ATOM 835 C CA . ALA A 1 108 ? 1.467 8.857 0.496 1.00 98.00 108 ALA A CA 1
ATOM 836 C C . ALA A 1 108 ? 2.837 8.155 0.575 1.00 98.00 108 ALA A C 1
ATOM 838 O O . ALA A 1 108 ? 3.360 7.692 -0.441 1.00 98.00 108 ALA A O 1
ATOM 839 N N . CYS A 1 109 ? 3.422 8.056 1.774 1.00 98.19 109 CYS A N 1
ATOM 840 C CA . CYS A 1 109 ? 4.677 7.339 1.991 1.00 98.19 109 CYS A CA 1
ATOM 841 C C . CYS A 1 109 ? 4.523 5.835 1.718 1.00 98.19 109 CYS A C 1
ATOM 843 O O . CYS A 1 109 ? 5.310 5.268 0.959 1.00 98.19 109 CYS A O 1
ATOM 845 N N . ALA A 1 110 ? 3.481 5.207 2.268 1.00 98.19 110 ALA A N 1
ATOM 846 C CA . ALA A 1 110 ? 3.179 3.799 2.033 1.00 98.19 110 ALA A CA 1
ATOM 847 C C . ALA A 1 110 ? 2.876 3.514 0.554 1.00 98.19 110 ALA A C 1
ATOM 849 O O . ALA A 1 110 ? 3.395 2.543 0.008 1.00 98.19 110 ALA A O 1
ATOM 850 N N . THR A 1 111 ? 2.120 4.386 -0.120 1.00 98.25 111 THR A N 1
ATOM 851 C CA . THR A 1 111 ? 1.847 4.280 -1.559 1.00 98.25 111 THR A CA 1
ATOM 852 C C . THR A 1 111 ? 3.143 4.308 -2.364 1.00 98.25 111 THR A C 1
ATOM 854 O O . THR A 1 111 ? 3.338 3.484 -3.254 1.00 98.25 111 THR A O 1
ATOM 857 N N . ARG A 1 112 ? 4.090 5.192 -2.018 1.00 98.12 112 ARG A N 1
ATOM 858 C CA . ARG A 1 112 ? 5.400 5.229 -2.683 1.00 98.12 112 ARG A CA 1
ATOM 859 C C . ARG A 1 112 ? 6.205 3.949 -2.456 1.00 98.12 112 ARG A C 1
ATOM 861 O O . ARG A 1 112 ? 6.766 3.432 -3.415 1.00 98.12 112 ARG A O 1
ATOM 868 N N . LEU A 1 113 ? 6.210 3.406 -1.238 1.00 98.00 113 LEU A N 1
ATOM 869 C CA . LEU A 1 113 ? 6.868 2.127 -0.942 1.00 98.00 113 LEU A CA 1
ATOM 870 C C . LEU A 1 113 ? 6.229 0.951 -1.706 1.00 98.00 113 LEU A C 1
ATOM 872 O O . LEU A 1 113 ? 6.947 0.073 -2.184 1.00 98.00 113 LEU A O 1
ATOM 876 N N . ALA A 1 114 ? 4.904 0.947 -1.880 1.00 98.00 114 ALA A N 1
ATOM 877 C CA . ALA A 1 114 ? 4.209 -0.046 -2.702 1.00 98.00 114 ALA A CA 1
ATOM 878 C C . ALA A 1 114 ? 4.600 0.068 -4.189 1.00 98.00 114 ALA A C 1
ATOM 880 O O . ALA A 1 114 ? 4.878 -0.938 -4.844 1.00 98.00 114 ALA A O 1
ATOM 881 N N . ILE A 1 115 ? 4.704 1.294 -4.713 1.00 96.81 115 ILE A N 1
ATOM 882 C CA . ILE A 1 115 ? 5.200 1.551 -6.073 1.00 96.81 115 ILE A CA 1
ATOM 883 C C . ILE A 1 115 ? 6.662 1.100 -6.214 1.00 96.81 115 ILE A C 1
ATOM 885 O O . ILE A 1 115 ? 7.029 0.520 -7.235 1.00 96.81 115 ILE A O 1
ATOM 889 N N . ASP A 1 116 ? 7.503 1.315 -5.201 1.00 96.75 116 ASP A N 1
ATOM 890 C CA . ASP A 1 116 ? 8.890 0.842 -5.214 1.00 96.75 116 ASP A CA 1
ATOM 891 C C . ASP A 1 116 ? 8.960 -0.694 -5.244 1.00 96.75 116 ASP A C 1
ATOM 893 O O . ASP A 1 116 ? 9.722 -1.256 -6.032 1.00 96.75 116 ASP A O 1
ATOM 897 N N . CYS A 1 117 ? 8.085 -1.393 -4.513 1.00 97.31 117 CYS A N 1
ATOM 898 C CA . CYS A 1 117 ? 7.930 -2.846 -4.648 1.00 97.31 117 CYS A CA 1
ATOM 899 C C . CYS A 1 117 ? 7.579 -3.247 -6.095 1.00 97.31 117 CYS A C 1
ATOM 901 O O . CYS A 1 117 ? 8.175 -4.172 -6.654 1.00 97.31 117 CYS A O 1
ATOM 903 N N . ALA A 1 118 ? 6.675 -2.515 -6.751 1.00 95.88 118 ALA A N 1
ATOM 904 C CA . ALA A 1 118 ? 6.339 -2.765 -8.151 1.00 95.88 118 ALA A CA 1
ATOM 905 C C . ALA A 1 118 ? 7.532 -2.547 -9.102 1.00 95.88 118 ALA A C 1
ATOM 907 O O . ALA A 1 118 ? 7.764 -3.382 -9.978 1.00 95.88 118 ALA A O 1
ATOM 908 N N . LYS A 1 119 ? 8.355 -1.508 -8.893 1.00 95.31 119 LYS A N 1
ATOM 909 C CA . LYS A 1 119 ? 9.583 -1.265 -9.684 1.00 95.31 119 LYS A CA 1
ATOM 910 C C . LYS A 1 119 ? 10.578 -2.424 -9.598 1.00 95.31 119 LYS A C 1
ATOM 912 O O . LYS A 1 119 ? 11.240 -2.754 -10.586 1.00 95.31 119 LYS A O 1
ATOM 917 N N . HIS A 1 120 ? 10.669 -3.062 -8.433 1.00 95.44 120 HIS A N 1
ATOM 918 C CA . HIS A 1 120 ? 11.532 -4.223 -8.224 1.00 95.44 120 HIS A CA 1
ATOM 919 C C . HIS A 1 120 ? 10.913 -5.548 -8.709 1.00 95.44 120 HIS A C 1
ATOM 921 O O . HIS A 1 120 ? 11.607 -6.563 -8.720 1.00 95.44 120 HIS A O 1
ATOM 927 N N . GLY A 1 121 ? 9.665 -5.545 -9.194 1.00 95.19 121 GLY A N 1
ATOM 928 C CA . GLY A 1 121 ? 8.975 -6.733 -9.711 1.00 95.19 121 GLY A CA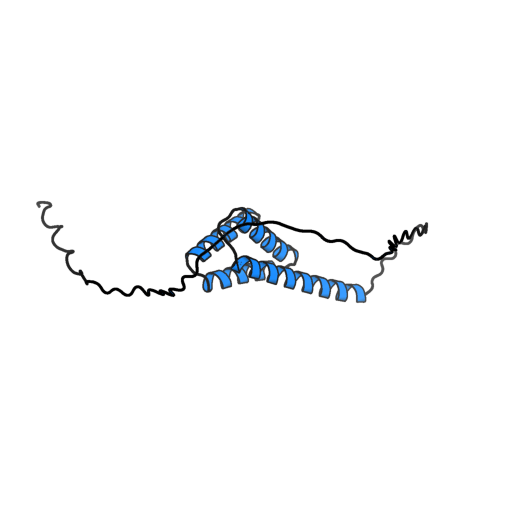 1
ATOM 929 C C . GLY A 1 121 ? 8.304 -7.591 -8.635 1.00 95.19 121 GLY A C 1
ATOM 930 O O . GLY A 1 121 ? 7.940 -8.730 -8.907 1.00 95.19 121 GLY A O 1
ATOM 931 N N . ILE A 1 122 ? 8.121 -7.047 -7.430 1.00 96.88 122 ILE A N 1
ATOM 932 C CA . ILE A 1 122 ? 7.518 -7.727 -6.272 1.00 96.88 122 ILE A CA 1
ATOM 933 C C . ILE A 1 122 ? 6.175 -7.092 -5.876 1.00 96.88 122 ILE A C 1
ATOM 935 O O . ILE A 1 122 ? 5.816 -7.036 -4.703 1.00 96.88 122 ILE A O 1
ATOM 939 N N . ALA A 1 123 ? 5.419 -6.583 -6.856 1.00 96.44 123 ALA A N 1
ATOM 940 C CA . ALA A 1 123 ? 4.107 -5.973 -6.617 1.00 96.44 123 ALA A CA 1
ATOM 941 C C . ALA A 1 123 ? 3.130 -6.943 -5.932 1.00 96.44 123 ALA A C 1
ATOM 943 O O . ALA A 1 123 ? 2.407 -6.550 -5.023 1.00 96.44 123 ALA A O 1
ATOM 944 N N . TRP A 1 124 ? 3.138 -8.215 -6.344 1.00 96.69 124 TRP A N 1
ATOM 945 C CA . TRP A 1 124 ? 2.280 -9.245 -5.760 1.00 96.69 124 TRP A CA 1
ATOM 946 C C . TRP A 1 124 ? 2.615 -9.489 -4.279 1.00 96.69 124 TRP A C 1
ATOM 948 O O . TRP A 1 124 ? 1.710 -9.522 -3.453 1.00 96.69 124 TRP A O 1
ATOM 958 N N . GLU A 1 125 ? 3.904 -9.524 -3.918 1.00 97.38 125 GLU A N 1
ATOM 959 C CA . GLU A 1 125 ? 4.335 -9.676 -2.520 1.00 97.38 125 GLU A CA 1
ATOM 960 C C . GLU A 1 125 ? 3.901 -8.487 -1.656 1.00 97.38 125 GLU A C 1
ATOM 962 O O . GLU A 1 125 ? 3.600 -8.655 -0.477 1.00 97.38 125 GLU A O 1
ATOM 967 N N . ALA A 1 126 ? 3.857 -7.277 -2.224 1.00 97.31 126 ALA A N 1
ATOM 968 C CA . ALA A 1 126 ? 3.343 -6.112 -1.510 1.00 97.31 126 ALA A CA 1
ATOM 969 C C . ALA A 1 126 ? 1.844 -6.256 -1.198 1.00 97.31 126 ALA A C 1
ATOM 971 O O . ALA A 1 126 ? 1.422 -5.929 -0.091 1.00 97.31 126 ALA A O 1
ATOM 972 N N . ILE A 1 127 ? 1.044 -6.789 -2.129 1.00 97.44 127 ILE A N 1
ATOM 973 C CA . ILE A 1 127 ? -0.375 -7.078 -1.878 1.00 97.44 127 ILE A CA 1
ATOM 974 C C . ILE A 1 127 ? -0.530 -8.149 -0.798 1.00 97.44 127 ILE A C 1
ATOM 976 O O . ILE A 1 127 ? -1.322 -7.956 0.123 1.00 97.44 127 ILE A O 1
ATOM 980 N N . ASP A 1 128 ? 0.263 -9.218 -0.847 1.00 98.12 128 ASP A N 1
ATOM 981 C CA . ASP A 1 128 ? 0.221 -10.272 0.172 1.00 98.12 128 ASP A CA 1
ATOM 982 C C . ASP A 1 128 ? 0.537 -9.732 1.571 1.00 98.12 128 ASP A C 1
ATOM 984 O O . ASP A 1 128 ? -0.143 -10.081 2.532 1.00 98.12 128 ASP A O 1
ATOM 988 N N . ILE A 1 129 ? 1.502 -8.812 1.693 1.00 97.69 129 ILE A N 1
ATOM 989 C CA . ILE A 1 129 ? 1.798 -8.136 2.966 1.00 97.69 129 ILE A CA 1
ATOM 990 C C . ILE A 1 129 ? 0.592 -7.324 3.452 1.00 97.69 129 ILE A C 1
ATOM 992 O O . ILE A 1 129 ? 0.283 -7.352 4.642 1.00 97.69 129 ILE A O 1
ATOM 996 N N . ILE A 1 130 ? -0.101 -6.606 2.560 1.00 97.88 130 ILE A N 1
ATOM 997 C CA . ILE A 1 130 ? -1.314 -5.863 2.933 1.00 97.88 130 ILE A CA 1
ATOM 998 C C . ILE A 1 130 ? -2.376 -6.832 3.456 1.00 97.88 130 ILE A C 1
ATOM 1000 O O . ILE A 1 130 ? -2.937 -6.582 4.521 1.00 97.88 130 ILE A O 1
ATOM 1004 N N . VAL A 1 131 ? -2.629 -7.936 2.749 1.00 97.94 131 VAL A N 1
ATOM 1005 C CA . VAL A 1 131 ? -3.621 -8.949 3.143 1.00 97.94 131 VAL A CA 1
ATOM 1006 C C . VAL A 1 131 ? -3.258 -9.578 4.489 1.00 97.94 131 VAL A C 1
ATOM 1008 O O . VAL A 1 131 ? -4.091 -9.603 5.394 1.00 97.94 131 VAL A O 1
ATOM 1011 N N . GLU A 1 132 ? -2.006 -9.994 4.675 1.00 97.38 132 GLU A N 1
ATOM 1012 C CA . GLU A 1 132 ? -1.511 -10.551 5.938 1.00 97.38 132 GLU A CA 1
ATOM 1013 C C . GLU A 1 132 ? -1.665 -9.550 7.098 1.00 97.38 132 GLU A C 1
ATOM 1015 O O . GLU A 1 132 ? -2.100 -9.910 8.197 1.00 97.38 132 GLU A O 1
ATOM 1020 N N . CYS A 1 133 ? -1.359 -8.270 6.862 1.00 96.06 133 CYS A N 1
ATOM 1021 C CA . CYS A 1 133 ? -1.601 -7.208 7.834 1.00 96.06 133 CYS A CA 1
ATOM 1022 C C . CYS A 1 133 ? -3.097 -7.045 8.127 1.00 96.06 133 CYS A C 1
ATOM 1024 O O . CYS A 1 133 ? -3.476 -6.918 9.288 1.00 96.06 133 CYS A O 1
ATOM 1026 N N . MET A 1 134 ? -3.970 -7.096 7.118 1.00 96.56 134 MET A N 1
ATOM 1027 C CA . MET A 1 134 ? -5.417 -7.017 7.329 1.00 96.56 134 MET A CA 1
ATOM 1028 C C . MET A 1 134 ? -5.929 -8.170 8.196 1.00 96.56 134 MET A C 1
ATOM 1030 O O . MET A 1 134 ? -6.785 -7.942 9.046 1.00 96.56 134 MET A O 1
ATOM 1034 N N . GLU A 1 135 ? -5.412 -9.385 8.033 1.00 96.81 135 GLU A N 1
ATOM 1035 C CA . GLU A 1 135 ? -5.828 -10.546 8.826 1.00 96.81 135 GLU A CA 1
ATOM 1036 C C . GLU A 1 135 ? -5.459 -10.408 10.309 1.00 96.81 135 GLU A C 1
ATOM 1038 O O . GLU A 1 135 ? -6.280 -10.725 11.175 1.00 96.81 135 GLU A O 1
ATOM 1043 N N . LYS A 1 136 ? -4.264 -9.880 10.605 1.00 96.06 136 LYS A N 1
ATOM 1044 C CA . LYS A 1 136 ? -3.714 -9.775 11.969 1.00 96.06 136 LYS A CA 1
ATOM 1045 C C . LYS A 1 136 ? -4.149 -8.523 12.731 1.00 96.06 136 LYS A C 1
ATOM 1047 O O . LYS A 1 136 ? -4.159 -8.528 13.960 1.00 96.06 136 LYS A O 1
ATOM 1052 N N . GLU A 1 137 ? -4.491 -7.452 12.023 1.00 96.38 137 GLU A N 1
ATOM 1053 C CA . GLU A 1 137 ? -4.775 -6.149 12.621 1.00 96.38 137 GLU A CA 1
ATOM 1054 C C . GLU A 1 137 ? -6.238 -5.964 13.051 1.00 96.38 137 GLU A C 1
ATOM 1056 O O . GLU A 1 137 ? -7.173 -6.601 12.551 1.00 96.38 137 GLU A O 1
ATOM 1061 N N . ASN A 1 138 ? -6.447 -5.018 13.971 1.00 95.50 138 ASN A N 1
ATOM 1062 C CA . ASN A 1 138 ? -7.773 -4.632 14.457 1.00 95.50 138 ASN A CA 1
ATOM 1063 C C . ASN A 1 138 ? -8.575 -3.819 13.418 1.00 95.50 138 ASN A C 1
ATOM 1065 O O . ASN A 1 138 ? -8.034 -3.306 12.438 1.00 95.50 138 ASN A O 1
ATOM 1069 N N . LEU A 1 139 ? -9.879 -3.640 13.666 1.00 95.31 139 LEU A N 1
ATOM 1070 C CA . LEU A 1 139 ? -10.789 -2.935 12.753 1.00 95.31 139 LEU A CA 1
ATOM 1071 C C . LEU A 1 139 ? -10.325 -1.515 12.387 1.00 95.31 139 LEU A C 1
ATOM 1073 O O . LEU A 1 139 ? -10.449 -1.125 11.230 1.00 95.31 139 LEU A O 1
ATOM 1077 N N . TYR A 1 140 ? -9.768 -0.748 13.328 1.00 95.12 140 TYR A N 1
ATOM 1078 C CA . TYR A 1 140 ? -9.317 0.621 13.056 1.00 95.12 140 TYR A CA 1
ATOM 1079 C C . TYR A 1 140 ? -8.127 0.647 12.094 1.00 95.12 140 TYR A C 1
ATOM 1081 O O . TYR A 1 140 ? -8.113 1.446 11.159 1.00 95.12 140 TYR A O 1
ATOM 1089 N N . LYS A 1 141 ? -7.171 -0.269 12.280 1.00 95.81 141 LYS A N 1
ATOM 1090 C CA . LYS A 1 141 ? -6.019 -0.439 11.386 1.00 95.81 141 LYS A CA 1
ATOM 1091 C C . LYS A 1 141 ? -6.415 -0.969 10.009 1.00 95.81 141 LYS A C 1
ATOM 1093 O O . LYS A 1 141 ? -5.871 -0.510 9.011 1.00 95.81 141 LYS A O 1
ATOM 1098 N N . ARG A 1 142 ? -7.405 -1.864 9.922 1.00 97.56 142 ARG A N 1
ATOM 1099 C CA . ARG A 1 142 ? -7.951 -2.316 8.628 1.00 97.56 142 ARG A CA 1
ATOM 1100 C C . ARG A 1 142 ? -8.530 -1.162 7.816 1.00 97.56 142 ARG A C 1
ATOM 1102 O O . ARG A 1 142 ? -8.322 -1.115 6.611 1.00 97.56 142 ARG A O 1
ATOM 1109 N N . VAL A 1 143 ? -9.205 -0.211 8.466 1.00 97.44 143 VAL A N 1
ATOM 1110 C CA . VAL A 1 143 ? -9.674 1.007 7.788 1.00 97.44 143 VAL A CA 1
ATOM 1111 C C . VAL A 1 143 ? -8.498 1.798 7.213 1.00 97.44 143 VAL A C 1
ATOM 1113 O O . VAL A 1 143 ? -8.567 2.200 6.059 1.00 97.44 143 VAL A O 1
ATOM 1116 N N . ASP A 1 144 ? -7.397 1.961 7.951 1.00 97.75 144 ASP A N 1
ATOM 1117 C CA . ASP A 1 144 ? -6.197 2.648 7.439 1.00 97.75 144 ASP A CA 1
ATOM 1118 C C . ASP A 1 144 ? -5.596 1.933 6.220 1.00 97.75 144 ASP A C 1
ATOM 1120 O O . ASP A 1 144 ? -5.208 2.583 5.250 1.00 97.75 144 ASP A O 1
ATOM 1124 N N . LEU A 1 145 ? -5.585 0.596 6.232 1.00 97.88 145 LEU A N 1
ATOM 1125 C CA . LEU A 1 145 ? -5.157 -0.219 5.091 1.00 97.88 145 LEU A CA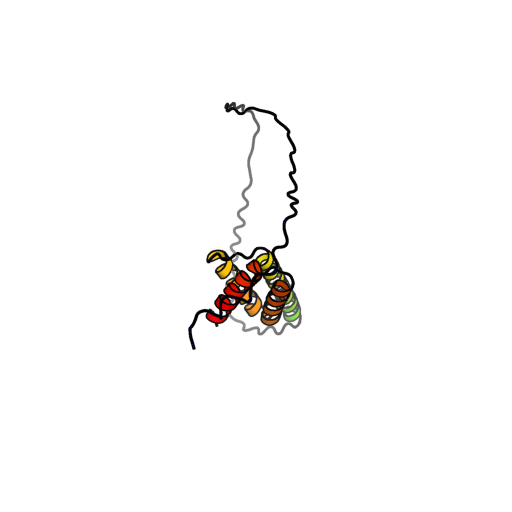 1
ATOM 1126 C C . LEU A 1 145 ? -6.086 -0.053 3.880 1.00 97.88 145 LEU A C 1
ATOM 1128 O O . LEU A 1 145 ? -5.597 0.007 2.757 1.00 97.88 145 LEU A O 1
ATOM 1132 N N . PHE A 1 146 ? -7.400 0.099 4.076 1.00 97.69 146 PHE A N 1
ATOM 1133 C CA . PHE A 1 146 ? -8.319 0.400 2.970 1.00 97.69 146 PHE A CA 1
ATOM 1134 C C . PHE A 1 146 ? -8.031 1.759 2.323 1.00 97.69 146 PHE A C 1
ATOM 1136 O O . PHE A 1 146 ? -8.050 1.852 1.099 1.00 97.69 146 PHE A O 1
ATOM 1143 N N . PHE A 1 147 ? -7.700 2.790 3.111 1.00 97.62 147 PHE A N 1
ATOM 1144 C CA . PHE A 1 147 ? -7.255 4.080 2.561 1.00 97.62 147 PHE A CA 1
ATOM 1145 C C . PHE A 1 147 ? -5.956 3.951 1.758 1.00 97.62 147 PHE A C 1
ATOM 1147 O O . PHE A 1 147 ? -5.779 4.634 0.751 1.00 97.62 147 PHE A O 1
ATOM 1154 N N . LEU A 1 148 ? -5.046 3.072 2.182 1.00 98.06 148 LEU A N 1
ATOM 1155 C CA . LEU A 1 148 ? -3.834 2.790 1.421 1.00 98.06 148 LEU A CA 1
ATOM 1156 C C . LEU A 1 148 ? -4.148 2.079 0.098 1.00 98.06 148 LEU A C 1
ATOM 1158 O O . LEU A 1 148 ? -3.644 2.500 -0.938 1.00 98.06 148 LEU A O 1
ATOM 1162 N N . ILE A 1 149 ? -4.983 1.035 0.121 1.00 97.81 149 ILE A N 1
ATOM 1163 C CA . ILE A 1 149 ? -5.395 0.308 -1.091 1.00 97.81 149 ILE A CA 1
ATOM 1164 C C . ILE A 1 149 ? -6.031 1.276 -2.092 1.00 97.81 149 ILE A C 1
ATOM 1166 O O . ILE A 1 149 ? -5.642 1.276 -3.255 1.00 97.81 149 ILE A O 1
ATOM 1170 N N . ASP A 1 150 ? -6.939 2.134 -1.628 1.00 97.81 150 ASP A N 1
ATOM 1171 C CA . ASP A 1 150 ? -7.572 3.171 -2.447 1.00 97.81 150 ASP A CA 1
ATOM 1172 C C . ASP A 1 150 ? -6.544 4.155 -3.037 1.00 97.81 150 ASP A C 1
ATOM 1174 O O . ASP A 1 150 ? -6.562 4.462 -4.227 1.00 97.81 150 ASP A O 1
ATOM 1178 N N . SER A 1 151 ? -5.565 4.598 -2.242 1.00 97.88 151 SER A N 1
ATOM 1179 C CA . SER A 1 151 ? -4.494 5.456 -2.759 1.00 97.88 151 SER A CA 1
ATOM 1180 C C . SER A 1 151 ? -3.626 4.760 -3.810 1.00 97.88 151 SER A C 1
ATOM 1182 O O . SER A 1 151 ? -3.158 5.434 -4.726 1.00 97.88 151 SER A O 1
ATOM 1184 N N . ILE A 1 152 ? -3.370 3.456 -3.677 1.00 97.00 152 ILE A N 1
ATOM 1185 C CA . ILE A 1 152 ? -2.580 2.681 -4.642 1.00 97.00 152 ILE A CA 1
ATOM 1186 C C . ILE A 1 152 ? -3.361 2.511 -5.948 1.00 97.00 152 ILE A C 1
ATOM 1188 O O . ILE A 1 152 ? -2.795 2.726 -7.018 1.00 97.00 152 ILE A O 1
ATOM 1192 N N . THR A 1 153 ? -4.652 2.171 -5.880 1.00 96.25 153 THR A N 1
ATOM 1193 C CA . THR A 1 153 ? -5.492 1.982 -7.075 1.00 96.25 153 THR A CA 1
ATOM 1194 C C . THR A 1 153 ? -5.698 3.278 -7.852 1.00 96.25 153 THR A C 1
ATOM 1196 O O . THR A 1 153 ? -5.778 3.238 -9.075 1.00 96.25 153 THR A O 1
ATOM 1199 N N . GLN A 1 154 ? -5.716 4.430 -7.177 1.00 95.50 154 GLN A N 1
ATOM 1200 C CA . GLN A 1 154 ? -5.774 5.752 -7.816 1.00 95.50 154 GLN A CA 1
ATOM 1201 C C . GLN A 1 154 ? -4.452 6.201 -8.463 1.00 95.50 154 GLN A C 1
ATOM 1203 O O . GLN A 1 154 ? -4.438 7.192 -9.190 1.00 95.50 154 GLN A O 1
ATOM 1208 N N . CYS A 1 155 ? -3.338 5.515 -8.188 1.00 85.88 155 CYS A N 1
ATOM 1209 C CA . CYS A 1 155 ? -2.039 5.796 -8.807 1.00 85.88 155 CYS A CA 1
ATOM 1210 C C . CYS A 1 155 ? -1.784 4.976 -10.087 1.00 85.88 155 CYS A C 1
ATOM 1212 O O . CYS A 1 155 ? -0.704 5.111 -10.667 1.00 85.88 155 CYS A O 1
ATOM 1214 N N . SER A 1 156 ? -2.728 4.114 -10.487 1.00 61.75 156 SER A N 1
ATOM 1215 C CA . SER A 1 156 ? -2.642 3.255 -11.677 1.00 61.75 156 SER A CA 1
ATOM 1216 C C . SER A 1 156 ? -3.287 3.865 -12.916 1.00 61.75 156 SER A C 1
ATOM 1218 O O . SER A 1 156 ? -4.198 4.708 -12.781 1.00 61.75 156 SER A O 1
#

Secondary structure (DSSP, 8-state):
--TTSTTSS--------------------------------------------------------------THHHHHHHHHHHHHHHHHHHHHHHHHHH--S-HHHHHHHHHHHHHHHHTT-HHHHHHHHHHHHHHS-HHHHHHHHHHHHHHHTT-

Foldseek 3Di:
DDPPPPPPPDDDDDDDDDDDDDDDDPDDDDDDDDDDDDDDDDDDDDDDDDDDDPPDDDDDDDDDDPDPPPDPVVVVVVVVVLVVQLVVLLVVLLVLLVVFDPDPVSLVVSLVSLVSNVVSVNNVSSVVSLVVCCVPDDPRSVVSSVSSVVVNVVVD

Sequence (156 aa):
MPMKELIAVAQARRFSRSTSFSDYFLNGKYISKPLVSTPLKEGQGQLSPSNQIDRSTSTNDSVHSRSRSDNPQENDVKKVARSNEANAARKAFGAFLGMLTRTKENIACATRLAIDCAKHGIAWEAIDIIVECMEKENLYKRVDLFFLIDSITQCS

InterPro domains:
  IPR006569 CID domain [PS51391] (85-156)
  IPR008942 ENTH/VHS [G3DSA:1.25.40.90] (86-156)

Radius of gyration: 32.68 Å; chains: 1; bounding box: 105×41×76 Å